Protein AF-A0AAU6ZPU9-F1 (afdb_monomer_lite)

Secondary structure (DSSP, 8-state):
---HHHHHHHHHHHHHHH--HHHHHHHHHHHHHHHHHHHHTT----HHHHHHHHHHHTHHHHHHHHHHHHTSSSHHHHHHTS-HHHHHHHIIIIIS---HHHHHHHHTS-HHHHHHHHHHHHHHHHHHHHHTT--GGGGG----

Sequence (144 aa):
MPSATDYQRLAIFLARRIGDMDYAQVLTTDTFRWAVSQAQAGIEIPFGALLAASARSAAIAIRDNDKALAEQVSMAGIIAALHPVEREVLRLIYWDQLSMGELADYLGCSISHAGALLDRAYGHAEDRAKNLGFSMEDSAHETP

Foldseek 3Di:
DDDPVLLVLQLQLQCVQLVDNVVSNVLSVVLVVVQVVCVVVVHHQQSLLSSLVSCVVRVVSSLVVLVVLLPDPDLSVLLSPDDPLLSVLCCCCPVSVDDLVSQCSNVVHDSVVSVVSPVVSVVSSQVSCVVVVHDPPVPPPDDD

Radius of gyration: 16.56 Å; chains: 1; bounding box: 37×42×42 Å

Structure (mmCIF, N/CA/C/O backbone):
data_AF-A0AAU6ZPU9-F1
#
_entry.id   AF-A0AAU6ZPU9-F1
#
loop_
_atom_site.group_PDB
_atom_site.id
_atom_site.type_symbol
_atom_site.label_atom_id
_atom_site.label_alt_id
_atom_site.label_comp_id
_atom_site.label_asym_id
_atom_site.label_entity_id
_atom_site.label_seq_id
_atom_site.pdbx_PDB_ins_code
_atom_site.Cartn_x
_atom_site.Cartn_y
_atom_site.Cartn_z
_atom_site.occupancy
_atom_site.B_iso_or_equiv
_atom_site.auth_seq_id
_atom_site.auth_comp_id
_atom_site.auth_asym_id
_atom_site.auth_atom_id
_atom_site.pdbx_PDB_model_num
ATOM 1 N N . MET A 1 1 ? -13.894 7.438 14.484 1.00 79.12 1 MET A N 1
ATOM 2 C CA . MET A 1 1 ? -14.757 6.676 13.546 1.00 79.12 1 MET A CA 1
ATOM 3 C C . MET A 1 1 ? -14.286 6.959 12.127 1.00 79.12 1 MET A C 1
ATOM 5 O O . MET A 1 1 ? -13.957 8.114 11.883 1.00 79.12 1 MET A O 1
ATOM 9 N N . PRO A 1 2 ? -14.259 5.962 11.224 1.00 85.06 2 PRO A N 1
ATOM 10 C CA . PRO A 1 2 ? -13.884 6.168 9.824 1.00 85.06 2 PRO A CA 1
ATOM 11 C C . PRO A 1 2 ? -14.804 7.191 9.147 1.00 85.06 2 PRO A C 1
ATOM 13 O O . PRO A 1 2 ? -16.023 7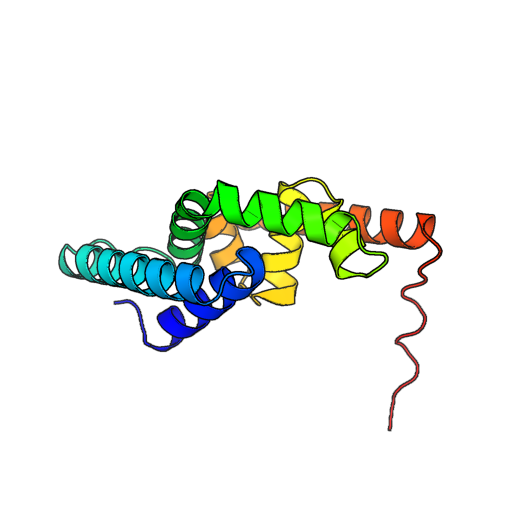.149 9.324 1.00 85.06 2 PRO A O 1
ATOM 16 N N . SER A 1 3 ? -14.222 8.116 8.392 1.00 92.25 3 SER A N 1
ATOM 17 C CA . SER A 1 3 ? -14.927 9.208 7.719 1.00 92.25 3 SER A CA 1
ATOM 18 C C . SER A 1 3 ? -15.332 8.852 6.283 1.00 92.25 3 SER A C 1
ATOM 20 O O . SER A 1 3 ? -14.848 7.884 5.695 1.00 92.25 3 SER A O 1
ATOM 22 N N . ALA A 1 4 ? -16.196 9.670 5.672 1.00 93.69 4 ALA A N 1
ATOM 23 C CA . ALA A 1 4 ? -16.496 9.561 4.240 1.00 93.69 4 ALA A CA 1
ATOM 24 C C . ALA A 1 4 ? -15.238 9.757 3.369 1.00 93.69 4 ALA A C 1
ATOM 26 O O . ALA A 1 4 ? -15.093 9.110 2.333 1.00 93.69 4 ALA A O 1
ATOM 27 N N . THR A 1 5 ? -14.304 10.599 3.818 1.00 95.19 5 THR A N 1
ATOM 28 C CA . THR A 1 5 ? -13.002 10.789 3.170 1.00 95.19 5 THR A CA 1
ATOM 29 C C . THR A 1 5 ? -12.174 9.504 3.202 1.00 95.19 5 THR A C 1
ATOM 31 O O . THR A 1 5 ? -11.586 9.134 2.188 1.00 95.19 5 THR A O 1
ATOM 34 N N . ASP A 1 6 ? -12.174 8.771 4.320 1.00 94.75 6 ASP A N 1
ATOM 35 C CA . ASP A 1 6 ? -11.448 7.497 4.431 1.00 94.75 6 ASP A CA 1
ATOM 36 C C . ASP A 1 6 ? -12.020 6.441 3.481 1.00 94.75 6 ASP A C 1
ATOM 38 O O . ASP A 1 6 ? -11.267 5.701 2.850 1.00 94.75 6 ASP A O 1
ATOM 42 N N . TYR A 1 7 ? -13.346 6.415 3.313 1.00 96.81 7 TYR A N 1
ATOM 43 C CA . TYR A 1 7 ? -13.996 5.550 2.328 1.00 96.81 7 TYR A CA 1
ATOM 44 C C . TYR A 1 7 ? -13.524 5.863 0.903 1.00 96.81 7 TYR A C 1
ATOM 46 O O . TYR A 1 7 ? -13.145 4.957 0.162 1.00 96.81 7 TYR A O 1
ATOM 54 N N . GLN A 1 8 ? -13.513 7.144 0.519 1.00 96.94 8 GLN A N 1
ATOM 55 C CA . GLN A 1 8 ? -13.078 7.570 -0.814 1.00 96.94 8 GLN A CA 1
ATOM 56 C C . GLN A 1 8 ? -11.606 7.231 -1.066 1.00 96.94 8 GLN A C 1
ATOM 58 O O . GLN A 1 8 ? -11.268 6.695 -2.122 1.00 96.94 8 GLN A O 1
ATOM 63 N N . ARG A 1 9 ? -10.734 7.493 -0.087 1.00 97.25 9 ARG A N 1
ATOM 64 C CA . ARG A 1 9 ? -9.305 7.167 -0.176 1.00 97.25 9 ARG A CA 1
ATOM 65 C C . ARG A 1 9 ? -9.084 5.658 -0.309 1.00 97.25 9 ARG A C 1
ATOM 67 O O . ARG A 1 9 ? -8.307 5.242 -1.162 1.00 97.25 9 ARG A O 1
ATOM 74 N N . LEU A 1 10 ? -9.807 4.840 0.461 1.00 97.62 10 LEU A N 1
ATOM 75 C CA . LEU A 1 10 ? -9.765 3.378 0.357 1.00 97.62 10 LEU A CA 1
ATOM 76 C C . LEU A 1 10 ? -10.268 2.873 -1.007 1.00 97.62 10 LEU A C 1
ATOM 78 O O . LEU A 1 10 ? -9.665 1.968 -1.583 1.00 97.62 10 LEU A O 1
ATOM 82 N N . ALA A 1 11 ? -11.345 3.458 -1.539 1.00 97.56 11 ALA A N 1
ATOM 83 C CA . ALA A 1 11 ? -11.879 3.114 -2.858 1.00 97.56 11 ALA A CA 1
ATOM 84 C C . ALA A 1 11 ? -10.852 3.362 -3.969 1.00 97.56 11 ALA A C 1
ATOM 86 O O . ALA A 1 11 ? -10.580 2.477 -4.778 1.00 97.56 11 ALA A O 1
ATOM 87 N N . ILE A 1 12 ? -10.230 4.545 -3.968 1.00 96.38 12 ILE A N 1
ATOM 88 C CA . ILE A 1 12 ? -9.194 4.916 -4.940 1.00 96.38 12 ILE A CA 1
ATOM 89 C C . ILE A 1 12 ? -7.972 4.000 -4.803 1.00 96.38 12 ILE A C 1
ATOM 91 O O . ILE A 1 12 ? -7.452 3.511 -5.808 1.00 96.38 12 ILE A O 1
ATOM 95 N N . PHE A 1 13 ? -7.539 3.737 -3.567 1.00 97.50 13 PHE A N 1
ATOM 96 C CA . PHE A 1 13 ? -6.418 2.850 -3.263 1.00 97.50 13 PHE A CA 1
ATOM 97 C C . PHE A 1 13 ? -6.615 1.448 -3.861 1.00 97.50 13 PHE A C 1
ATOM 99 O O . PHE A 1 13 ? -5.701 0.924 -4.506 1.00 97.50 13 PHE A O 1
ATOM 106 N N . LEU A 1 14 ? -7.798 0.850 -3.663 1.00 97.56 14 LEU A N 1
ATOM 107 C CA . LEU A 1 14 ? -8.117 -0.497 -4.144 1.00 97.56 14 LEU A CA 1
ATOM 108 C C . LEU A 1 14 ? -8.320 -0.528 -5.660 1.00 97.56 14 LEU A C 1
ATOM 110 O O . LEU A 1 14 ? -7.752 -1.396 -6.319 1.00 97.56 14 LEU A O 1
ATOM 114 N N . ALA A 1 15 ? -9.042 0.442 -6.225 1.00 95.56 15 ALA A N 1
ATOM 115 C CA . ALA A 1 15 ? -9.279 0.533 -7.666 1.00 95.56 15 ALA A CA 1
ATOM 116 C C . ALA A 1 15 ? -7.968 0.565 -8.468 1.00 95.56 15 ALA A C 1
ATOM 118 O O . ALA A 1 15 ? -7.803 -0.178 -9.435 1.00 95.56 15 ALA A O 1
ATOM 119 N N . ARG A 1 16 ? -6.990 1.366 -8.021 1.00 93.00 16 ARG A N 1
ATOM 120 C CA . ARG A 1 16 ? -5.677 1.487 -8.679 1.00 93.00 16 ARG A CA 1
ATOM 121 C C . ARG A 1 16 ? -4.854 0.202 -8.655 1.00 93.00 16 ARG A C 1
ATOM 123 O O . ARG A 1 16 ? -4.043 -0.011 -9.551 1.00 93.00 16 ARG A O 1
ATOM 130 N N . ARG A 1 17 ? -5.017 -0.626 -7.621 1.00 94.00 17 ARG A N 1
ATOM 131 C CA . ARG A 1 17 ? -4.213 -1.842 -7.432 1.00 94.00 17 ARG A CA 1
ATOM 132 C C . ARG A 1 17 ? -4.861 -3.073 -8.043 1.00 94.00 17 ARG A C 1
ATOM 134 O O . ARG A 1 17 ? -4.144 -3.913 -8.569 1.00 94.00 17 ARG A O 1
ATOM 141 N N . ILE A 1 18 ? -6.184 -3.176 -7.972 1.00 95.62 18 ILE A N 1
ATOM 142 C CA . ILE A 1 18 ? -6.939 -4.357 -8.401 1.00 95.62 18 ILE A CA 1
ATOM 143 C C . ILE A 1 18 ? -7.221 -4.327 -9.909 1.00 95.62 18 ILE A C 1
ATOM 145 O O . ILE A 1 18 ? -7.218 -5.380 -10.537 1.00 95.62 18 ILE A O 1
ATOM 149 N N . GLY A 1 19 ? -7.474 -3.153 -10.498 1.00 89.25 19 GLY A N 1
ATOM 150 C CA . GLY A 1 19 ? -7.832 -3.013 -11.918 1.00 89.25 19 GLY A CA 1
ATOM 151 C C . GLY A 1 19 ? -9.261 -3.463 -12.276 1.00 89.25 19 GLY A C 1
ATOM 152 O O . GLY A 1 19 ? -9.825 -2.969 -13.247 1.00 89.25 19 GLY A O 1
ATOM 153 N N . ASP A 1 20 ? -9.872 -4.334 -11.470 1.00 94.12 20 ASP A N 1
ATOM 154 C CA . ASP A 1 20 ? -11.298 -4.681 -11.493 1.00 94.12 20 ASP A CA 1
ATOM 155 C C . ASP A 1 20 ? -12.084 -3.758 -10.545 1.00 94.12 20 ASP A C 1
ATOM 157 O O . ASP A 1 20 ? -11.945 -3.822 -9.318 1.00 94.12 20 ASP A O 1
ATOM 161 N N . MET A 1 21 ? -12.898 -2.876 -11.129 1.00 94.69 21 MET A N 1
ATOM 162 C CA . MET A 1 21 ? -13.668 -1.869 -10.395 1.00 94.69 21 MET A CA 1
ATOM 163 C C . MET A 1 21 ? -14.786 -2.474 -9.545 1.00 94.69 21 MET A C 1
ATOM 165 O O . MET A 1 21 ? -15.037 -1.975 -8.446 1.00 94.69 21 MET A O 1
ATOM 169 N N . ASP A 1 22 ? -15.434 -3.540 -10.016 1.00 96.25 22 ASP A N 1
ATOM 170 C CA . ASP A 1 22 ? -16.529 -4.179 -9.284 1.00 96.25 22 ASP A CA 1
ATOM 171 C C . ASP A 1 22 ? -15.971 -4.898 -8.056 1.00 96.25 22 ASP A C 1
ATOM 173 O O . ASP A 1 22 ? -16.467 -4.721 -6.938 1.00 96.25 22 ASP A O 1
ATOM 177 N N . TYR A 1 23 ? -14.871 -5.638 -8.233 1.00 96.00 23 TYR A N 1
ATOM 178 C CA . TYR A 1 23 ? -14.206 -6.295 -7.113 1.00 96.00 23 TYR A CA 1
ATOM 179 C C . TYR A 1 23 ? -13.630 -5.285 -6.111 1.00 96.00 23 TYR A C 1
ATOM 181 O O . TYR A 1 23 ? -13.807 -5.448 -4.898 1.00 96.00 23 TYR A O 1
ATOM 189 N N . ALA A 1 24 ? -13.002 -4.205 -6.591 1.00 97.62 24 ALA A N 1
ATOM 190 C CA . ALA A 1 24 ? -12.512 -3.135 -5.727 1.00 97.62 24 ALA A CA 1
ATOM 191 C C . ALA A 1 24 ? -13.642 -2.515 -4.892 1.00 97.62 24 ALA A C 1
ATOM 193 O O . ALA A 1 24 ? -13.484 -2.356 -3.682 1.00 97.62 24 ALA A O 1
ATOM 194 N N . GLN A 1 25 ? -14.797 -2.237 -5.501 1.00 97.31 25 GLN A N 1
ATOM 195 C CA . GLN A 1 25 ? -15.945 -1.633 -4.827 1.00 97.31 25 GLN A CA 1
ATOM 196 C C . GLN A 1 25 ? -16.536 -2.535 -3.731 1.00 97.31 25 GLN A C 1
ATOM 198 O O . GLN A 1 25 ? -16.868 -2.056 -2.637 1.00 97.31 25 GLN A O 1
ATOM 203 N N . VAL A 1 26 ? -16.647 -3.842 -3.994 1.00 97.69 26 VAL A N 1
ATOM 204 C CA . VAL A 1 26 ? -17.069 -4.830 -2.986 1.00 97.69 26 VAL A CA 1
ATOM 205 C C . VAL A 1 26 ? -16.103 -4.814 -1.804 1.00 97.69 26 VAL A C 1
ATOM 207 O O . VAL A 1 26 ? -16.521 -4.633 -0.658 1.00 97.69 26 VAL A O 1
ATOM 210 N N . LEU A 1 27 ? -14.801 -4.906 -2.080 1.00 97.38 27 LEU A N 1
ATOM 211 C CA . LEU A 1 27 ? -13.792 -4.979 -1.032 1.00 97.38 27 LEU A CA 1
ATOM 212 C C . LEU A 1 27 ? -13.684 -3.680 -0.218 1.00 97.38 27 LEU A C 1
ATOM 214 O O . LEU A 1 27 ? -13.516 -3.744 1.003 1.00 97.38 27 LEU A O 1
ATOM 218 N N . THR A 1 28 ? -13.831 -2.510 -0.849 1.00 98.00 28 THR A N 1
ATOM 219 C CA . THR A 1 28 ? -13.943 -1.218 -0.150 1.00 98.00 28 THR A CA 1
ATOM 220 C C . THR A 1 28 ? -15.100 -1.241 0.839 1.00 98.00 28 THR A C 1
ATOM 222 O O . THR A 1 28 ? -14.926 -0.880 2.004 1.00 98.00 28 THR A O 1
ATOM 225 N N . THR A 1 29 ? -16.274 -1.689 0.390 1.00 97.81 29 THR A N 1
ATOM 226 C CA . THR A 1 29 ? -17.495 -1.713 1.204 1.00 97.81 29 THR A CA 1
ATOM 227 C C . THR A 1 29 ? -17.326 -2.614 2.425 1.00 97.81 29 THR A C 1
ATOM 229 O O . THR A 1 29 ? -17.630 -2.202 3.547 1.00 97.81 29 THR A O 1
ATOM 232 N N . ASP A 1 30 ? -16.799 -3.821 2.229 1.00 97.62 30 ASP A N 1
ATOM 233 C CA . ASP A 1 30 ? -16.630 -4.794 3.308 1.00 97.62 30 ASP A CA 1
ATOM 234 C C . ASP A 1 30 ? -15.544 -4.373 4.304 1.00 97.62 30 ASP A C 1
ATOM 236 O O . ASP A 1 30 ? -15.760 -4.418 5.518 1.00 97.62 30 ASP A O 1
ATOM 240 N N . THR A 1 31 ? -14.415 -3.870 3.803 1.00 97.12 31 THR A N 1
ATOM 241 C CA . THR A 1 31 ? -13.323 -3.338 4.630 1.00 97.12 31 THR A CA 1
ATOM 242 C C . THR A 1 31 ? -13.794 -2.154 5.475 1.00 97.12 31 THR A C 1
ATOM 244 O O . THR A 1 31 ? -13.501 -2.079 6.671 1.00 97.12 31 THR A O 1
ATOM 247 N N . PHE A 1 32 ? -14.557 -1.232 4.885 1.00 96.00 32 PHE A N 1
ATOM 248 C CA . PHE A 1 32 ? -15.060 -0.067 5.605 1.00 96.00 32 PHE A CA 1
ATOM 249 C C . PHE A 1 32 ? -16.112 -0.455 6.649 1.00 96.00 32 PHE A C 1
ATOM 251 O O . PHE A 1 32 ? -16.072 0.039 7.776 1.00 96.00 32 PHE A O 1
ATOM 258 N N . ARG A 1 33 ? -17.012 -1.396 6.324 1.00 96.00 33 ARG A N 1
ATOM 259 C CA . ARG A 1 33 ? -17.982 -1.944 7.286 1.00 96.00 33 ARG A CA 1
ATOM 260 C C . ARG A 1 33 ? -17.273 -2.580 8.481 1.00 96.00 33 ARG A C 1
ATOM 262 O O . ARG A 1 33 ? -17.671 -2.341 9.620 1.00 96.00 33 ARG A O 1
ATOM 269 N N . TRP A 1 34 ? -16.211 -3.346 8.232 1.00 95.88 34 TRP A N 1
ATOM 270 C CA . TRP A 1 34 ? -15.376 -3.904 9.292 1.00 95.88 34 TRP A CA 1
ATOM 271 C C . TRP A 1 34 ? -14.754 -2.802 10.161 1.00 95.88 34 TRP A C 1
ATOM 273 O O . TRP A 1 34 ? -14.900 -2.844 11.381 1.00 95.88 34 TRP A O 1
ATOM 283 N N . ALA A 1 35 ? -14.153 -1.768 9.566 1.00 95.56 35 ALA A N 1
ATOM 284 C CA . ALA A 1 35 ? -13.558 -0.659 10.317 1.00 95.56 35 ALA A CA 1
ATOM 285 C C . ALA A 1 35 ? -14.577 0.085 11.201 1.00 95.56 35 ALA A C 1
ATOM 287 O O . ALA A 1 35 ? -14.275 0.440 12.342 1.00 95.56 35 ALA A O 1
ATOM 288 N N . VAL A 1 36 ? -15.804 0.285 10.708 1.00 94.50 36 VAL A N 1
ATOM 289 C CA . VAL A 1 36 ? -16.906 0.865 11.494 1.00 94.50 36 VAL A CA 1
ATOM 290 C C . VAL A 1 36 ? -17.270 -0.034 12.677 1.00 94.50 36 VAL A C 1
ATOM 292 O O . VAL A 1 36 ? -17.421 0.470 13.790 1.00 94.50 36 VAL A O 1
ATOM 295 N N . SER A 1 37 ? -17.352 -1.352 12.468 1.00 95.69 37 SER A N 1
ATOM 296 C CA . SER A 1 37 ? -17.604 -2.323 13.542 1.00 95.69 37 SER A CA 1
ATOM 297 C C . SER A 1 37 ? -16.508 -2.295 14.613 1.00 95.69 37 SER A C 1
ATOM 299 O O . SER A 1 37 ? -16.813 -2.333 15.803 1.00 95.69 37 SER A O 1
ATOM 301 N N . GLN A 1 38 ? -15.235 -2.189 14.216 1.00 95.75 38 GLN A N 1
ATOM 302 C CA . GLN A 1 38 ? -14.119 -2.074 15.162 1.00 95.75 38 GLN A CA 1
ATOM 303 C C . GLN A 1 38 ? -14.215 -0.785 15.987 1.00 95.75 38 GLN A C 1
ATOM 305 O O . GLN A 1 38 ? -14.087 -0.825 17.210 1.00 95.75 38 GLN A O 1
ATOM 310 N N . ALA A 1 39 ? -14.532 0.342 15.343 1.00 94.00 39 ALA A N 1
ATOM 311 C CA . ALA A 1 39 ? -14.692 1.620 16.030 1.00 94.00 39 ALA A CA 1
ATOM 312 C C . ALA A 1 39 ? -15.855 1.605 17.039 1.00 94.00 39 ALA A C 1
ATOM 314 O O . ALA A 1 39 ? -15.743 2.196 18.111 1.00 94.00 39 ALA A O 1
ATOM 315 N N . GLN A 1 40 ? -16.953 0.904 16.734 1.00 94.00 40 GLN A N 1
ATOM 316 C CA . GLN A 1 40 ? -18.068 0.703 17.671 1.00 94.00 40 GLN A CA 1
ATOM 317 C C . GLN A 1 40 ? -17.669 -0.143 18.888 1.00 94.00 40 GLN A C 1
ATOM 319 O O . GLN A 1 40 ? -18.192 0.071 19.978 1.00 94.00 40 GLN A O 1
ATOM 324 N N . ALA A 1 41 ? -16.713 -1.058 18.721 1.00 95.50 41 ALA A N 1
ATOM 325 C CA . ALA A 1 41 ? -16.110 -1.822 1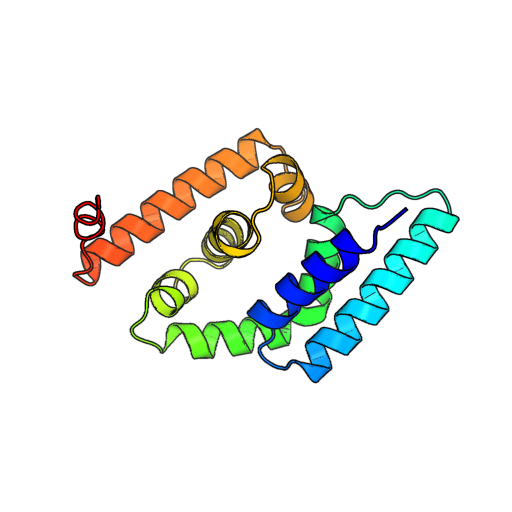9.810 1.00 95.50 41 ALA A CA 1
ATOM 326 C C . ALA A 1 41 ? -15.023 -1.041 20.582 1.00 95.50 41 ALA A C 1
ATOM 328 O O . ALA A 1 41 ? -14.361 -1.612 21.447 1.00 95.50 41 ALA A O 1
ATOM 329 N N . GLY A 1 42 ? -14.814 0.246 20.278 1.00 95.88 42 GLY A N 1
ATOM 330 C CA . GLY A 1 42 ? -13.790 1.082 20.913 1.00 95.88 42 GLY A CA 1
ATOM 331 C C . GLY A 1 42 ? -12.368 0.834 20.402 1.00 95.88 42 GLY A C 1
ATOM 332 O O . GLY A 1 42 ? -11.414 1.300 21.018 1.00 95.88 42 GLY A O 1
ATOM 333 N N . ILE A 1 43 ? -12.212 0.109 19.289 1.00 94.69 43 ILE A N 1
ATOM 334 C CA . ILE A 1 43 ? -10.917 -0.167 18.662 1.00 94.69 43 ILE A CA 1
ATOM 335 C C . ILE A 1 43 ? -10.730 0.803 17.497 1.00 94.69 43 ILE A C 1
ATOM 337 O O . ILE A 1 43 ? -11.415 0.714 16.476 1.00 94.69 43 ILE A O 1
ATOM 341 N N . GLU A 1 44 ? -9.785 1.727 17.639 1.00 91.25 44 GLU A N 1
ATOM 342 C CA . GLU A 1 44 ? -9.397 2.622 16.555 1.00 91.25 44 GLU A CA 1
ATOM 343 C C . GLU A 1 44 ? -8.384 1.936 15.635 1.00 91.25 44 GLU A C 1
ATOM 345 O O . GLU A 1 44 ? -7.375 1.395 16.087 1.00 91.25 44 GLU A O 1
ATOM 350 N N . ILE A 1 45 ? -8.673 1.943 14.334 1.00 93.94 45 ILE A N 1
ATOM 351 C CA . ILE A 1 45 ? -7.783 1.416 13.302 1.00 93.94 45 ILE A CA 1
ATOM 352 C C . ILE A 1 45 ? -7.197 2.614 12.551 1.00 93.94 45 ILE A C 1
ATOM 354 O O . ILE A 1 45 ? -7.956 3.309 11.868 1.00 93.94 45 ILE A O 1
ATOM 358 N N . PRO A 1 46 ? -5.879 2.862 12.647 1.00 95.38 46 PRO A N 1
ATOM 359 C CA . PRO A 1 46 ? -5.226 3.891 11.850 1.00 95.38 46 PRO A CA 1
ATOM 360 C C . PRO A 1 46 ? -5.435 3.647 10.354 1.00 95.38 46 PRO A C 1
ATOM 362 O O . PRO A 1 46 ? -5.482 2.500 9.898 1.00 95.38 46 PRO A O 1
ATOM 365 N N . PHE A 1 47 ? -5.537 4.720 9.570 1.00 96.00 47 PHE A N 1
ATOM 366 C CA . PHE A 1 47 ? -5.885 4.606 8.153 1.00 96.00 47 PHE A CA 1
ATOM 367 C C . PHE A 1 47 ? -4.868 3.770 7.355 1.00 96.00 47 PHE A C 1
ATOM 369 O O . PHE A 1 47 ? -5.263 2.916 6.563 1.00 96.00 47 PHE A O 1
ATOM 376 N N . GLY A 1 48 ? -3.565 3.914 7.623 1.00 97.00 48 GLY A N 1
ATOM 377 C CA . GLY A 1 48 ? -2.538 3.075 6.994 1.00 97.00 48 GLY A CA 1
ATOM 378 C C . GLY A 1 48 ? -2.719 1.581 7.286 1.00 97.00 48 GLY A C 1
ATOM 379 O O . GLY A 1 48 ? -2.630 0.749 6.381 1.00 97.00 48 GLY A O 1
ATOM 380 N N . ALA A 1 49 ? -3.080 1.228 8.522 1.00 96.50 49 ALA A N 1
ATOM 381 C CA . ALA A 1 49 ? -3.351 -0.157 8.906 1.00 96.50 49 ALA A CA 1
ATOM 382 C C . ALA A 1 49 ? -4.616 -0.720 8.227 1.00 96.50 49 ALA A C 1
ATOM 384 O O . ALA A 1 49 ? -4.653 -1.902 7.867 1.00 96.50 49 ALA A O 1
ATOM 385 N N . LEU A 1 50 ? -5.635 0.121 8.006 1.00 96.94 50 LEU A N 1
ATOM 386 C CA . LEU A 1 50 ? -6.832 -0.237 7.239 1.00 96.94 50 LEU A CA 1
ATOM 387 C C . LEU A 1 50 ? -6.481 -0.582 5.786 1.00 96.94 50 LEU A C 1
ATOM 389 O O . LEU A 1 50 ? -6.896 -1.626 5.275 1.00 96.94 50 LEU A O 1
ATOM 393 N N . LEU A 1 51 ? -5.673 0.264 5.142 1.00 97.81 51 LEU A N 1
ATOM 394 C CA . LEU A 1 51 ? -5.184 0.020 3.787 1.00 97.81 51 LEU A CA 1
ATOM 395 C C . LEU A 1 51 ? -4.391 -1.292 3.715 1.00 97.81 51 LEU A C 1
ATOM 397 O O . LEU A 1 51 ? -4.667 -2.117 2.844 1.00 97.81 51 LEU A O 1
ATOM 401 N N . ALA A 1 52 ? -3.491 -1.552 4.667 1.00 97.06 52 ALA A N 1
ATOM 402 C CA . ALA A 1 52 ? -2.710 -2.789 4.707 1.00 97.06 52 ALA A CA 1
ATOM 403 C C . ALA A 1 52 ? -3.592 -4.042 4.853 1.00 97.06 52 ALA A C 1
ATOM 405 O O . ALA A 1 52 ? -3.364 -5.056 4.188 1.00 97.06 52 ALA A O 1
ATOM 406 N N . ALA A 1 53 ? -4.633 -3.989 5.690 1.00 95.50 53 ALA A N 1
ATOM 407 C CA . ALA A 1 53 ? -5.592 -5.085 5.827 1.00 95.50 53 ALA A CA 1
ATOM 408 C C . ALA A 1 53 ? -6.361 -5.353 4.520 1.00 95.50 53 ALA A C 1
ATOM 410 O O . ALA A 1 53 ? -6.530 -6.512 4.124 1.00 95.50 53 ALA A O 1
ATOM 411 N N . SER A 1 54 ? -6.764 -4.289 3.822 1.00 96.81 54 SER A N 1
ATOM 412 C CA . SER A 1 54 ? -7.445 -4.392 2.529 1.00 96.81 54 SER A CA 1
ATOM 413 C C . SER A 1 54 ? -6.531 -4.959 1.434 1.00 96.81 54 SER A C 1
ATOM 415 O O . SER A 1 54 ? -6.927 -5.867 0.706 1.00 96.81 54 SER A O 1
ATOM 417 N N . ALA A 1 55 ? -5.267 -4.524 1.390 1.00 96.19 55 ALA A N 1
ATOM 418 C CA . ALA A 1 55 ? -4.273 -4.993 0.431 1.00 96.19 55 ALA A CA 1
ATOM 419 C C . ALA A 1 55 ? -3.967 -6.484 0.604 1.00 96.19 55 ALA A C 1
ATOM 421 O O . ALA A 1 55 ? -3.874 -7.212 -0.381 1.00 96.19 55 ALA A O 1
ATOM 422 N N . ARG A 1 56 ? -3.885 -6.971 1.852 1.00 94.94 56 ARG A N 1
ATOM 423 C CA . ARG A 1 56 ? -3.740 -8.410 2.133 1.00 94.94 56 ARG A CA 1
ATOM 424 C C . ARG A 1 56 ? -4.903 -9.225 1.571 1.00 94.94 56 ARG A C 1
ATOM 426 O O . ARG A 1 56 ? -4.675 -10.285 0.998 1.00 94.94 56 ARG A O 1
ATOM 433 N N . SER A 1 57 ? -6.126 -8.716 1.697 1.00 94.00 57 SER A N 1
ATOM 434 C CA . SER A 1 57 ? -7.329 -9.377 1.171 1.00 94.00 57 SER A CA 1
ATOM 435 C C . SER A 1 57 ? -7.370 -9.371 -0.365 1.00 94.00 57 SER A C 1
ATOM 437 O O . SER A 1 57 ? -7.889 -10.299 -0.978 1.00 94.00 57 SER A O 1
ATOM 439 N N . ALA A 1 58 ? -6.757 -8.366 -0.997 1.00 95.56 58 ALA A N 1
ATOM 440 C CA . ALA A 1 58 ? -6.657 -8.223 -2.449 1.00 95.56 58 ALA A CA 1
ATOM 441 C C . ALA A 1 58 ? -5.373 -8.808 -3.070 1.00 95.56 58 ALA A C 1
ATOM 443 O O . ALA A 1 58 ? -5.189 -8.693 -4.280 1.00 95.56 58 ALA A O 1
ATOM 444 N N . ALA A 1 59 ? -4.480 -9.426 -2.288 1.00 95.06 59 ALA A N 1
ATOM 445 C CA . ALA A 1 59 ? -3.090 -9.678 -2.688 1.00 95.06 59 ALA A CA 1
ATOM 446 C C . ALA A 1 59 ? -2.923 -10.411 -4.032 1.00 95.06 59 ALA A C 1
ATOM 448 O O . ALA A 1 59 ? -1.991 -10.119 -4.780 1.00 95.06 59 ALA A O 1
ATOM 449 N N . ILE A 1 60 ? -3.826 -11.344 -4.353 1.00 95.19 60 ILE A N 1
ATOM 450 C CA . ILE A 1 60 ? -3.807 -12.072 -5.630 1.00 95.19 60 ILE A CA 1
ATOM 451 C C . ILE A 1 60 ? -4.096 -11.121 -6.797 1.00 95.19 60 ILE A C 1
ATOM 453 O O . ILE A 1 60 ? -3.280 -11.026 -7.707 1.00 95.19 60 ILE A O 1
ATOM 457 N N . ALA A 1 61 ? -5.199 -10.371 -6.735 1.00 95.50 61 ALA A N 1
ATOM 458 C CA . ALA A 1 61 ? -5.581 -9.440 -7.794 1.00 95.50 61 ALA A CA 1
ATOM 459 C C . ALA A 1 61 ? -4.543 -8.323 -7.981 1.00 95.50 61 ALA A C 1
ATOM 461 O O . ALA A 1 61 ? -4.192 -7.987 -9.109 1.00 95.50 61 ALA A O 1
ATOM 462 N N . ILE A 1 62 ? -3.984 -7.808 -6.878 1.00 95.56 62 ILE A N 1
ATOM 463 C CA . ILE A 1 62 ? -2.902 -6.814 -6.920 1.00 95.56 62 ILE A CA 1
ATOM 464 C C . ILE A 1 62 ? -1.683 -7.374 -7.654 1.00 95.56 62 ILE A C 1
ATOM 466 O O . ILE A 1 62 ? -1.121 -6.710 -8.521 1.00 95.56 62 ILE A O 1
ATOM 470 N N . ARG A 1 63 ? -1.274 -8.605 -7.330 1.00 93.88 63 ARG A N 1
ATOM 471 C CA . ARG A 1 63 ? -0.121 -9.247 -7.968 1.00 93.88 63 ARG A CA 1
ATOM 472 C C . ARG A 1 63 ? -0.348 -9.477 -9.461 1.00 93.88 63 ARG A C 1
ATOM 474 O O . ARG A 1 63 ? 0.583 -9.295 -10.243 1.00 93.88 63 ARG A O 1
ATOM 481 N N . ASP A 1 64 ? -1.550 -9.888 -9.847 1.00 94.50 64 ASP A N 1
ATOM 482 C CA . ASP A 1 64 ? -1.875 -10.165 -11.245 1.00 94.50 64 ASP A CA 1
ATOM 483 C C . ASP A 1 64 ? -1.883 -8.868 -12.072 1.00 94.50 64 ASP A C 1
ATOM 485 O O . ASP A 1 64 ? -1.280 -8.819 -13.147 1.00 94.50 64 ASP A O 1
ATOM 489 N N . ASN A 1 65 ? -2.448 -7.786 -11.527 1.00 93.12 65 ASN A N 1
ATOM 490 C CA . ASN A 1 65 ? -2.395 -6.460 -12.145 1.00 93.12 65 ASN A CA 1
ATOM 491 C C . ASN A 1 65 ? -0.959 -5.899 -12.199 1.00 93.12 65 ASN A C 1
ATOM 493 O O . ASN A 1 65 ? -0.538 -5.363 -13.222 1.00 93.12 65 ASN A O 1
ATOM 497 N N . ASP A 1 66 ? -0.163 -6.079 -11.139 1.00 93.00 66 ASP A N 1
ATOM 498 C CA . ASP A 1 66 ? 1.250 -5.674 -11.114 1.00 93.00 66 ASP A CA 1
ATOM 499 C C . ASP A 1 66 ? 2.073 -6.372 -12.196 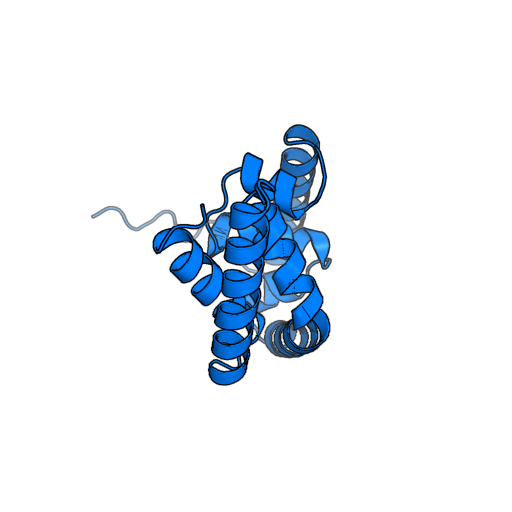1.00 93.00 66 ASP A C 1
ATOM 501 O O . ASP A 1 66 ? 2.916 -5.739 -12.833 1.00 93.00 66 ASP A O 1
ATOM 505 N N . LYS A 1 67 ? 1.816 -7.663 -12.430 1.00 92.06 67 LYS A N 1
ATOM 506 C CA . LYS A 1 67 ? 2.468 -8.412 -13.504 1.00 92.06 67 LYS A CA 1
ATOM 507 C C . LYS A 1 67 ? 2.103 -7.839 -14.875 1.00 92.06 67 LYS A C 1
ATOM 509 O O . LYS A 1 67 ? 2.998 -7.620 -15.684 1.00 92.06 67 LYS A O 1
ATOM 514 N N . ALA A 1 68 ? 0.823 -7.551 -15.107 1.00 90.75 68 ALA A N 1
ATOM 515 C CA . ALA A 1 68 ? 0.362 -6.960 -16.361 1.00 90.75 68 ALA A CA 1
ATOM 516 C C . ALA A 1 68 ? 0.943 -5.551 -16.595 1.00 90.75 68 ALA A C 1
ATOM 518 O O . ALA A 1 68 ? 1.292 -5.200 -17.721 1.00 90.75 68 ALA A O 1
ATOM 519 N N . LEU A 1 69 ? 1.091 -4.745 -15.538 1.00 89.75 69 LEU A N 1
ATOM 520 C CA . LEU A 1 69 ? 1.716 -3.420 -15.611 1.00 89.75 69 LEU A CA 1
ATOM 521 C C . LEU A 1 69 ? 3.220 -3.499 -15.890 1.00 89.75 69 LEU A C 1
ATOM 523 O O . LEU A 1 69 ? 3.732 -2.691 -16.659 1.00 89.75 69 LEU A O 1
ATOM 527 N N . ALA A 1 70 ? 3.931 -4.460 -15.293 1.00 88.19 70 ALA A N 1
ATOM 528 C CA . ALA A 1 70 ? 5.378 -4.614 -15.463 1.00 88.19 70 ALA A CA 1
ATOM 529 C C . ALA A 1 70 ? 5.798 -4.954 -16.907 1.00 88.19 70 ALA A C 1
ATOM 531 O O . ALA A 1 70 ? 6.945 -4.717 -17.279 1.00 88.19 70 ALA A O 1
ATOM 532 N N . GLU A 1 71 ? 4.882 -5.483 -17.722 1.00 87.94 71 GLU A N 1
ATOM 533 C CA . GLU A 1 71 ? 5.103 -5.760 -19.148 1.00 87.94 71 GLU A CA 1
ATOM 534 C C . GLU A 1 71 ? 4.992 -4.494 -20.027 1.00 87.94 71 GLU A C 1
ATOM 536 O O . GLU A 1 71 ? 5.365 -4.516 -21.201 1.00 87.94 71 GLU A O 1
ATOM 541 N N . GLN A 1 72 ? 4.516 -3.371 -19.477 1.00 85.31 72 GLN A N 1
ATOM 542 C CA . GLN A 1 72 ? 4.326 -2.119 -20.211 1.00 85.31 72 GLN A CA 1
ATOM 543 C C . GLN A 1 72 ? 5.589 -1.249 -20.204 1.00 85.31 72 GLN A C 1
ATOM 545 O O . GLN A 1 72 ? 6.224 -1.042 -19.169 1.00 85.31 72 GLN A O 1
ATOM 550 N N . VAL A 1 73 ? 5.907 -0.635 -21.347 1.00 79.69 73 VAL A N 1
ATOM 551 C CA . VAL A 1 73 ? 6.970 0.379 -21.454 1.00 79.69 73 VAL A CA 1
ATOM 552 C C . VAL A 1 73 ? 6.418 1.739 -21.013 1.00 79.69 73 VAL A C 1
ATOM 554 O O . VAL A 1 73 ? 6.096 2.600 -21.826 1.00 79.69 73 VAL A O 1
ATOM 557 N N . SER A 1 74 ? 6.232 1.910 -19.705 1.00 82.94 74 SER A N 1
ATOM 558 C CA . SER A 1 74 ? 5.690 3.129 -19.093 1.00 82.94 74 SER A CA 1
ATOM 559 C C . SER A 1 74 ? 6.305 3.374 -17.713 1.00 82.94 74 SER A C 1
ATOM 561 O O . SER A 1 74 ? 6.862 2.459 -17.108 1.00 82.94 74 SER A O 1
ATOM 563 N N . MET A 1 75 ? 6.156 4.586 -17.164 1.00 80.56 75 MET A N 1
ATOM 564 C CA . MET A 1 75 ? 6.562 4.881 -15.779 1.00 80.56 75 MET A CA 1
ATOM 565 C C . MET A 1 75 ? 5.890 3.928 -14.775 1.00 80.56 75 MET A C 1
ATOM 567 O O . MET A 1 75 ? 6.524 3.450 -13.835 1.00 80.56 75 MET A O 1
ATOM 571 N N . ALA A 1 76 ? 4.619 3.582 -15.010 1.00 83.19 76 ALA A N 1
ATOM 572 C CA . ALA A 1 76 ? 3.906 2.601 -14.197 1.00 83.19 76 ALA A CA 1
ATOM 573 C C . ALA A 1 76 ? 4.543 1.204 -14.289 1.00 83.19 76 ALA A C 1
ATOM 575 O O . ALA A 1 76 ? 4.650 0.532 -13.265 1.00 83.19 76 ALA A O 1
ATOM 576 N N . GLY A 1 77 ? 5.019 0.798 -15.471 1.00 86.19 77 GLY A N 1
ATOM 577 C CA . GLY A 1 77 ? 5.757 -0.451 -15.670 1.00 86.19 77 GLY A CA 1
ATOM 578 C C . GLY A 1 77 ? 7.144 -0.456 -15.022 1.00 86.19 77 GLY A C 1
ATOM 579 O O . GLY A 1 77 ? 7.534 -1.452 -14.412 1.00 86.19 77 GLY A O 1
ATOM 580 N N . ILE A 1 78 ? 7.862 0.675 -15.049 1.00 85.81 78 ILE A N 1
ATOM 581 C CA . ILE A 1 78 ? 9.145 0.841 -1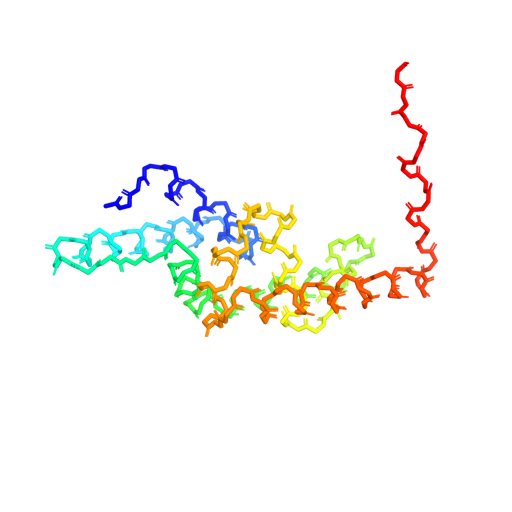4.342 1.00 85.81 78 ILE A CA 1
ATOM 582 C C . ILE A 1 78 ? 8.952 0.622 -12.841 1.00 85.81 78 ILE A C 1
ATOM 584 O O . ILE A 1 78 ? 9.655 -0.204 -12.258 1.00 85.81 78 ILE A O 1
ATOM 588 N N . ILE A 1 79 ? 7.976 1.314 -12.242 1.00 88.12 79 ILE A N 1
ATOM 589 C CA . ILE A 1 79 ? 7.635 1.185 -10.819 1.00 88.12 79 ILE A CA 1
ATOM 590 C C . ILE A 1 79 ? 7.120 -0.232 -10.516 1.00 88.12 79 ILE A C 1
ATOM 592 O O . ILE A 1 79 ? 7.470 -0.808 -9.487 1.00 88.12 79 ILE A O 1
ATOM 596 N N . ALA A 1 80 ? 6.324 -0.831 -11.411 1.00 88.88 80 ALA A N 1
ATOM 597 C CA . ALA A 1 80 ? 5.809 -2.192 -11.252 1.00 88.88 80 ALA A CA 1
ATOM 598 C C . ALA A 1 80 ? 6.926 -3.247 -11.171 1.00 88.88 80 ALA A C 1
ATOM 600 O O . ALA A 1 80 ? 6.816 -4.203 -10.400 1.00 88.88 80 ALA A O 1
ATOM 601 N N . ALA A 1 81 ? 8.017 -3.037 -11.909 1.00 88.25 81 ALA A N 1
ATOM 602 C CA . ALA A 1 81 ? 9.166 -3.933 -11.965 1.00 88.25 81 ALA A CA 1
ATOM 603 C C . ALA A 1 81 ? 10.168 -3.779 -10.801 1.00 88.25 81 ALA A C 1
ATOM 605 O O . ALA A 1 81 ? 11.146 -4.527 -10.746 1.00 88.25 81 ALA A O 1
ATOM 606 N N . LEU A 1 82 ? 9.957 -2.830 -9.882 1.00 91.69 82 LEU A N 1
ATOM 607 C CA . LEU A 1 82 ? 10.754 -2.717 -8.656 1.00 91.69 82 LEU A CA 1
ATOM 608 C C . LEU A 1 82 ? 10.445 -3.857 -7.675 1.00 91.69 82 LEU A C 1
ATOM 610 O O . LEU A 1 82 ? 9.450 -4.579 -7.806 1.00 91.69 82 LEU A O 1
ATOM 614 N N . HIS A 1 83 ? 11.290 -3.998 -6.649 1.00 93.31 83 HIS A N 1
ATOM 615 C CA . HIS A 1 83 ? 11.027 -4.933 -5.560 1.00 93.31 83 HIS A CA 1
ATOM 616 C C . HIS A 1 83 ? 9.663 -4.614 -4.906 1.00 93.31 83 HIS A C 1
ATOM 618 O O . HIS A 1 83 ? 9.358 -3.433 -4.723 1.00 93.31 83 HIS A O 1
ATOM 624 N N . PRO A 1 84 ? 8.841 -5.614 -4.512 1.00 93.00 84 PRO A N 1
ATOM 625 C CA . PRO A 1 84 ? 7.463 -5.376 -4.065 1.00 93.00 84 PRO A CA 1
ATOM 626 C C . PRO A 1 84 ? 7.312 -4.309 -2.976 1.00 93.00 84 PRO A C 1
ATOM 628 O O . PRO A 1 84 ? 6.401 -3.493 -3.041 1.00 93.00 84 PRO A O 1
ATOM 631 N N . VAL A 1 85 ? 8.230 -4.282 -2.006 1.00 93.75 85 VAL A N 1
ATOM 632 C CA . VAL A 1 85 ? 8.223 -3.282 -0.924 1.00 93.75 85 VAL A CA 1
ATOM 633 C C . VAL A 1 85 ? 8.519 -1.875 -1.447 1.00 93.75 85 VAL A C 1
ATOM 635 O O . VAL A 1 85 ? 7.845 -0.929 -1.065 1.00 93.75 85 VAL A O 1
ATOM 638 N N . GLU A 1 86 ? 9.499 -1.728 -2.335 1.00 95.69 86 GLU A N 1
ATOM 639 C CA . GLU A 1 86 ? 9.918 -0.427 -2.874 1.00 95.69 86 GLU A CA 1
ATOM 640 C C . GLU A 1 86 ? 8.839 0.156 -3.785 1.00 95.69 86 GLU A C 1
ATOM 642 O O . GLU A 1 86 ? 8.461 1.319 -3.646 1.00 95.69 86 GLU A O 1
ATOM 647 N N . ARG A 1 87 ? 8.275 -0.695 -4.650 1.00 95.12 87 ARG A N 1
ATOM 648 C CA . ARG A 1 87 ? 7.096 -0.380 -5.454 1.00 95.12 87 ARG A CA 1
ATOM 649 C C . ARG A 1 87 ? 5.964 0.145 -4.582 1.00 95.12 87 ARG A C 1
ATOM 651 O O . ARG A 1 87 ? 5.397 1.192 -4.879 1.00 95.12 87 ARG A O 1
ATOM 658 N N . GLU A 1 88 ? 5.624 -0.589 -3.527 1.00 95.50 88 GLU A N 1
ATOM 659 C CA . GLU A 1 88 ? 4.483 -0.242 -2.689 1.00 95.50 88 GLU A CA 1
ATOM 660 C C . GLU A 1 88 ? 4.712 1.075 -1.939 1.00 95.50 88 GLU A C 1
ATOM 662 O O . GLU A 1 88 ? 3.832 1.930 -1.944 1.00 95.50 88 GLU A O 1
ATOM 667 N N . VAL A 1 89 ? 5.909 1.299 -1.387 1.00 96.94 89 VAL A N 1
ATOM 668 C CA . VAL A 1 89 ? 6.263 2.556 -0.704 1.00 96.94 89 VAL A CA 1
ATOM 669 C C . VAL A 1 89 ? 6.124 3.767 -1.631 1.00 96.94 89 VAL A C 1
ATOM 671 O O . VAL A 1 89 ? 5.507 4.762 -1.249 1.00 96.94 89 VAL A O 1
ATOM 674 N N . LEU A 1 90 ? 6.630 3.678 -2.866 1.00 95.69 90 LEU A N 1
ATOM 675 C CA . LEU A 1 90 ? 6.506 4.767 -3.838 1.00 95.69 90 LEU A CA 1
ATOM 676 C C . LEU A 1 90 ? 5.045 5.041 -4.202 1.00 95.69 90 LEU A C 1
ATOM 678 O O . LEU A 1 90 ? 4.629 6.196 -4.251 1.00 95.69 90 LEU A O 1
ATOM 682 N N . ARG A 1 91 ? 4.240 3.998 -4.425 1.00 95.00 91 ARG A N 1
ATOM 683 C CA . ARG A 1 91 ? 2.817 4.163 -4.759 1.00 95.00 91 ARG A CA 1
ATOM 684 C C . ARG A 1 91 ? 2.028 4.788 -3.613 1.00 95.00 91 ARG A C 1
ATOM 686 O O . ARG A 1 91 ? 1.244 5.703 -3.849 1.00 95.00 91 ARG A O 1
ATOM 693 N N . LEU A 1 92 ? 2.269 4.345 -2.381 1.00 96.94 92 LEU A N 1
ATOM 694 C CA . LEU A 1 92 ? 1.602 4.882 -1.193 1.00 96.94 92 LEU A CA 1
ATOM 695 C C . LEU A 1 92 ? 1.871 6.379 -1.008 1.00 96.94 92 LEU A C 1
ATOM 697 O O . LEU A 1 92 ? 0.946 7.135 -0.720 1.00 96.94 92 LEU A O 1
ATOM 701 N N . ILE A 1 93 ? 3.114 6.819 -1.206 1.00 96.88 93 ILE A N 1
ATOM 702 C CA . ILE A 1 93 ? 3.481 8.232 -1.054 1.00 96.88 93 ILE A CA 1
ATOM 703 C C . ILE A 1 93 ? 3.043 9.061 -2.262 1.00 96.88 93 ILE A C 1
ATOM 705 O O . ILE A 1 93 ? 2.365 10.071 -2.096 1.00 96.88 93 ILE A O 1
ATOM 709 N N . TYR A 1 94 ? 3.394 8.653 -3.481 1.00 92.50 94 TYR A N 1
ATOM 710 C CA . TYR A 1 94 ? 3.220 9.508 -4.658 1.00 92.50 94 TYR A CA 1
ATOM 711 C C . TYR A 1 94 ? 1.855 9.371 -5.329 1.00 92.50 94 TYR A C 1
ATOM 713 O O . TYR A 1 94 ? 1.354 10.345 -5.885 1.00 92.50 94 TYR A O 1
ATOM 721 N N . TRP A 1 95 ? 1.235 8.189 -5.308 1.00 91.88 95 TRP A N 1
ATOM 722 C CA . TRP A 1 95 ? -0.091 8.011 -5.907 1.00 91.88 95 TRP A CA 1
ATOM 723 C C . TRP A 1 95 ? -1.183 8.221 -4.870 1.00 91.88 95 TRP A C 1
ATOM 725 O O . TRP A 1 95 ? -2.134 8.969 -5.114 1.00 91.88 95 TRP A O 1
ATOM 735 N N . ASP A 1 96 ? -1.063 7.571 -3.716 1.00 95.25 96 ASP A N 1
ATOM 736 C CA . ASP A 1 96 ? -2.112 7.576 -2.692 1.00 95.25 96 ASP A CA 1
ATOM 737 C C . ASP A 1 96 ? -1.965 8.706 -1.668 1.00 95.25 96 ASP A C 1
ATOM 739 O O . ASP A 1 96 ? -2.872 8.913 -0.861 1.00 95.25 96 ASP A O 1
ATOM 743 N N . GLN A 1 97 ? -0.875 9.480 -1.753 1.00 95.31 97 GLN A N 1
ATOM 744 C CA . GLN A 1 97 ? -0.632 10.675 -0.944 1.00 95.31 97 GLN A CA 1
ATOM 745 C C . GLN A 1 97 ? -0.731 10.401 0.563 1.00 95.31 97 GLN A C 1
ATOM 747 O O . GLN A 1 97 ? -1.301 11.194 1.316 1.00 95.31 97 GLN A O 1
ATOM 752 N N . LEU A 1 98 ? -0.209 9.257 1.014 1.00 97.62 98 LEU A N 1
ATOM 753 C CA . LEU A 1 98 ? -0.103 8.973 2.442 1.00 97.62 98 LEU A CA 1
ATOM 754 C C . LEU A 1 98 ? 0.901 9.922 3.098 1.00 97.62 98 LEU A C 1
ATOM 756 O O . LEU A 1 98 ? 1.977 10.202 2.569 1.00 97.62 98 LEU A O 1
ATOM 760 N N . SER A 1 99 ? 0.571 10.354 4.310 1.00 97.25 99 SER A N 1
ATOM 761 C CA . SER A 1 99 ? 1.555 10.936 5.216 1.00 97.25 99 SER A CA 1
ATOM 762 C C . SER A 1 99 ? 2.579 9.883 5.656 1.00 97.25 99 SER A C 1
ATOM 764 O O . SER A 1 99 ? 2.322 8.679 5.622 1.00 97.25 99 SER A O 1
ATOM 766 N N . MET A 1 100 ? 3.736 10.325 6.156 1.00 97.69 100 MET A N 1
ATOM 767 C CA . MET A 1 100 ? 4.756 9.398 6.662 1.00 97.69 100 MET A CA 1
ATOM 768 C C . MET A 1 100 ? 4.258 8.560 7.857 1.00 97.69 100 MET A C 1
ATOM 770 O O . MET A 1 100 ? 4.690 7.423 8.031 1.00 97.69 100 MET A O 1
ATOM 774 N N . GLY A 1 101 ? 3.331 9.097 8.661 1.00 98.19 101 GLY A N 1
ATOM 775 C CA . GLY A 1 101 ? 2.674 8.351 9.739 1.00 98.19 101 GLY A CA 1
ATOM 776 C C . GLY A 1 101 ? 1.795 7.222 9.202 1.00 98.19 101 GLY A C 1
ATOM 777 O O . GLY A 1 101 ? 1.957 6.076 9.602 1.00 98.19 101 GLY A O 1
ATOM 778 N N . GLU A 1 102 ? 0.943 7.515 8.217 1.00 98.25 102 GLU A N 1
ATOM 779 C CA . GLU A 1 102 ? 0.108 6.492 7.576 1.00 98.25 102 GLU A CA 1
ATOM 780 C C . GLU A 1 102 ? 0.948 5.452 6.822 1.00 98.25 102 GLU A C 1
ATOM 782 O O . GLU A 1 102 ? 0.594 4.274 6.807 1.00 98.25 102 GLU A O 1
ATOM 787 N N . LEU A 1 103 ? 2.071 5.852 6.212 1.00 98.38 103 LEU A N 1
ATOM 788 C CA . LEU A 1 103 ? 3.009 4.908 5.602 1.00 98.38 103 LEU A CA 1
ATOM 789 C C . LEU A 1 103 ? 3.600 3.965 6.660 1.00 98.38 103 LEU A C 1
ATOM 791 O O . LEU A 1 103 ? 3.658 2.756 6.443 1.00 98.38 103 LEU A O 1
ATOM 795 N N . ALA A 1 104 ? 4.017 4.500 7.808 1.00 98.25 104 ALA A N 1
ATOM 796 C CA . ALA A 1 104 ? 4.538 3.704 8.914 1.00 98.25 104 ALA A CA 1
ATOM 797 C C . ALA A 1 104 ? 3.481 2.724 9.457 1.00 98.25 104 ALA A C 1
ATOM 799 O O . ALA A 1 104 ? 3.785 1.544 9.642 1.00 98.25 104 ALA A O 1
ATOM 800 N N . ASP A 1 105 ? 2.231 3.177 9.609 1.00 98.12 105 ASP A N 1
ATOM 801 C CA . ASP A 1 105 ? 1.095 2.333 10.000 1.00 98.12 105 ASP A CA 1
ATOM 802 C C . ASP A 1 105 ? 0.839 1.210 8.986 1.00 98.12 105 ASP A C 1
ATOM 804 O O . ASP A 1 105 ? 0.608 0.063 9.372 1.00 98.12 105 ASP A O 1
ATOM 808 N N . TYR A 1 106 ? 0.899 1.521 7.686 1.00 98.12 106 TYR A N 1
ATOM 809 C CA . TYR A 1 106 ? 0.722 0.542 6.611 1.00 98.12 106 TYR A CA 1
ATOM 810 C C . TYR A 1 106 ? 1.803 -0.542 6.643 1.00 98.12 106 TYR A C 1
ATOM 812 O O . TYR A 1 106 ? 1.513 -1.733 6.525 1.00 98.12 106 TYR A O 1
ATOM 820 N N . LEU A 1 107 ? 3.059 -0.126 6.810 1.00 96.94 107 LEU A N 1
ATOM 821 C CA . LEU A 1 107 ? 4.214 -1.021 6.850 1.00 96.94 107 LEU A CA 1
ATOM 822 C C . LEU A 1 107 ? 4.352 -1.755 8.193 1.00 96.94 107 LEU A C 1
ATOM 824 O O . LEU A 1 107 ? 5.111 -2.720 8.278 1.00 96.94 107 LEU A O 1
ATOM 828 N N . GLY A 1 108 ? 3.650 -1.308 9.239 1.00 97.00 108 GLY A N 1
ATOM 829 C CA . GLY A 1 108 ? 3.791 -1.830 10.597 1.00 97.00 108 GLY A CA 1
ATOM 830 C C . GLY A 1 108 ? 5.167 -1.540 11.205 1.00 97.00 108 GLY A C 1
ATOM 831 O O . GLY A 1 108 ? 5.717 -2.383 11.914 1.00 97.00 108 GLY A O 1
ATOM 832 N N . CYS A 1 109 ? 5.755 -0.381 10.893 1.00 97.62 109 CYS A N 1
ATOM 833 C CA . CYS A 1 109 ? 7.104 -0.003 11.321 1.00 97.62 109 CYS A CA 1
ATOM 834 C C . CYS A 1 109 ? 7.149 1.423 11.899 1.00 97.62 109 CYS A C 1
ATOM 836 O O . CYS A 1 109 ? 6.125 2.078 12.061 1.00 97.62 109 CYS A O 1
ATOM 838 N N . SER A 1 110 ? 8.341 1.907 12.266 1.00 98.12 110 SER A N 1
ATOM 839 C CA . SER A 1 110 ? 8.510 3.291 12.723 1.00 98.12 110 SER A CA 1
ATOM 840 C C . SER A 1 110 ? 8.577 4.272 11.548 1.00 98.12 110 SER A C 1
ATOM 842 O O . SER A 1 110 ? 9.055 3.930 10.468 1.00 98.12 110 SER A O 1
ATOM 844 N N . ILE A 1 111 ? 8.199 5.532 11.790 1.00 98.12 111 ILE A N 1
ATOM 845 C CA . ILE A 1 111 ? 8.313 6.637 10.818 1.00 98.12 111 ILE A CA 1
ATOM 846 C C . ILE A 1 111 ? 9.732 6.746 10.240 1.00 98.12 111 ILE A C 1
ATOM 848 O O . ILE A 1 111 ? 9.898 6.891 9.032 1.00 98.12 111 ILE A O 1
ATOM 852 N N . SER A 1 112 ? 10.770 6.626 11.075 1.00 98.06 112 SER A N 1
ATOM 853 C CA . SER A 1 112 ? 12.164 6.679 10.614 1.00 98.06 112 SER A CA 1
ATOM 854 C C . SER A 1 112 ? 12.520 5.517 9.683 1.00 98.06 112 SER A C 1
ATOM 856 O O . SER A 1 112 ? 13.262 5.707 8.723 1.00 98.06 112 SER A O 1
ATOM 858 N N . HIS A 1 113 ? 11.991 4.316 9.943 1.00 97.94 113 HIS A N 1
ATOM 859 C CA . HIS A 1 113 ? 12.212 3.162 9.074 1.00 97.94 113 HIS A CA 1
ATOM 860 C C . HIS A 1 113 ? 11.458 3.301 7.746 1.00 97.94 113 HIS A C 1
ATOM 862 O O . HIS A 1 113 ? 12.023 3.010 6.694 1.00 97.94 113 HIS A 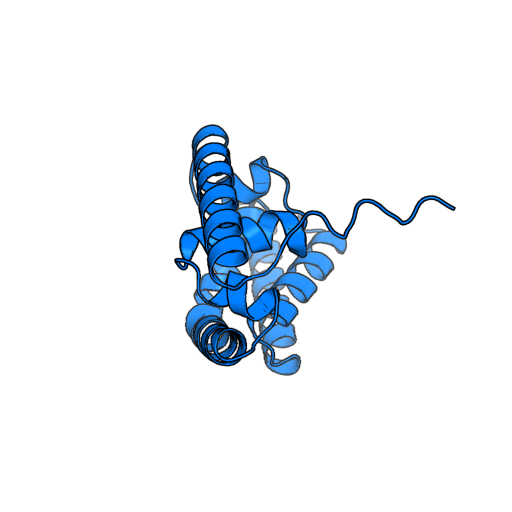O 1
ATOM 868 N N . ALA A 1 114 ? 10.218 3.797 7.785 1.00 98.00 114 ALA A N 1
ATOM 869 C CA . ALA A 1 114 ? 9.440 4.116 6.592 1.00 98.00 114 ALA A CA 1
ATOM 870 C C . ALA A 1 114 ? 10.157 5.147 5.701 1.00 98.00 114 ALA A C 1
ATOM 872 O O . ALA A 1 114 ? 10.264 4.936 4.495 1.00 98.00 114 ALA A O 1
ATOM 873 N N . GLY A 1 115 ? 10.730 6.200 6.298 1.00 97.94 115 GLY A N 1
ATOM 874 C CA . GLY A 1 115 ? 11.536 7.195 5.581 1.00 97.94 115 GLY A CA 1
ATOM 875 C C . GLY A 1 115 ? 12.767 6.587 4.905 1.00 97.94 115 GLY A C 1
ATOM 876 O O . GLY A 1 115 ? 12.965 6.768 3.709 1.00 97.94 115 GLY A O 1
ATOM 877 N N . ALA A 1 116 ? 13.532 5.762 5.626 1.00 98.06 116 ALA A N 1
ATOM 878 C CA . ALA A 1 116 ? 14.698 5.085 5.053 1.00 98.06 116 ALA A CA 1
ATOM 879 C C . ALA A 1 116 ? 14.340 4.115 3.907 1.00 98.06 116 ALA A C 1
ATOM 881 O O . 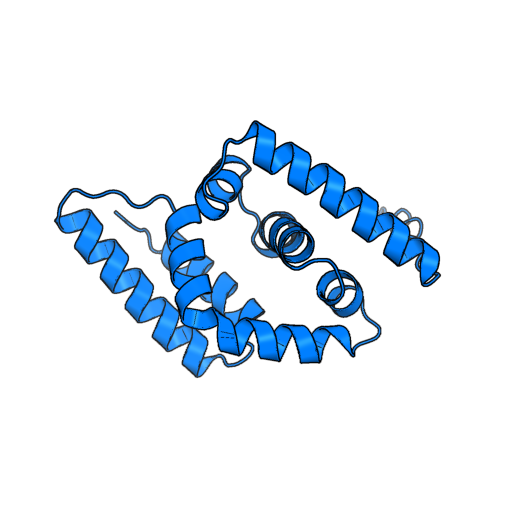ALA A 1 116 ? 15.132 3.926 2.980 1.00 98.06 116 ALA A O 1
ATOM 882 N N . LEU A 1 117 ? 13.163 3.479 3.963 1.00 97.06 117 LEU A N 1
ATOM 883 C CA . LEU A 1 117 ? 12.651 2.654 2.866 1.00 97.06 117 LEU A CA 1
ATOM 884 C C . LEU A 1 117 ? 12.250 3.499 1.654 1.00 97.06 117 LEU A C 1
ATOM 886 O O . LEU A 1 117 ? 12.527 3.082 0.531 1.00 97.06 117 LEU A O 1
ATOM 890 N N . LEU A 1 118 ? 11.637 4.667 1.868 1.00 97.56 118 LEU A N 1
ATOM 891 C CA . LEU A 1 118 ? 11.282 5.593 0.792 1.00 97.56 118 LEU A CA 1
ATOM 892 C C . LEU A 1 118 ? 12.525 6.109 0.066 1.00 97.56 118 LEU A C 1
ATOM 894 O O . LEU A 1 118 ? 12.573 6.025 -1.159 1.00 97.56 118 LEU A O 1
ATOM 898 N N . ASP A 1 119 ? 13.542 6.558 0.804 1.00 97.19 119 ASP A N 1
ATOM 899 C CA . ASP A 1 119 ? 14.793 7.058 0.220 1.00 97.19 119 ASP A CA 1
ATOM 900 C C . ASP A 1 119 ? 15.468 5.985 -0.648 1.00 97.19 119 ASP A C 1
ATOM 902 O O . ASP A 1 119 ? 15.905 6.247 -1.771 1.00 97.19 119 ASP A O 1
ATOM 906 N N . ARG A 1 120 ? 15.496 4.736 -0.161 1.00 96.38 120 ARG A N 1
ATOM 907 C CA . ARG A 1 120 ? 16.031 3.596 -0.917 1.00 96.38 120 ARG A CA 1
ATOM 908 C C . ARG A 1 120 ? 15.210 3.302 -2.170 1.00 96.38 120 ARG A C 1
ATOM 910 O O . ARG A 1 120 ? 15.781 3.112 -3.241 1.00 96.38 120 ARG A O 1
ATOM 917 N N . ALA A 1 121 ? 13.885 3.255 -2.035 1.00 95.69 121 ALA A N 1
ATOM 918 C CA . ALA A 1 121 ? 12.988 2.983 -3.149 1.00 95.69 121 ALA A CA 1
ATOM 919 C C . ALA A 1 121 ? 13.122 4.048 -4.246 1.00 95.69 121 ALA A C 1
ATOM 921 O O . ALA A 1 121 ? 13.151 3.706 -5.428 1.00 95.69 121 ALA A O 1
ATOM 922 N N . TYR A 1 122 ? 13.265 5.317 -3.855 1.00 94.31 122 TYR A N 1
ATOM 923 C CA . TYR A 1 122 ? 13.501 6.425 -4.774 1.00 94.31 122 TYR A CA 1
ATOM 924 C C . TYR A 1 122 ? 14.822 6.261 -5.536 1.00 94.31 122 TYR A C 1
ATOM 926 O O . TYR A 1 122 ? 14.815 6.303 -6.764 1.00 94.31 122 TYR A O 1
ATOM 934 N N . GLY A 1 123 ? 15.930 5.978 -4.838 1.00 94.00 123 GLY A N 1
ATOM 935 C CA . GLY A 1 123 ? 17.228 5.748 -5.484 1.00 94.00 123 GLY A CA 1
ATOM 936 C C . GLY A 1 123 ? 17.196 4.599 -6.501 1.00 94.00 123 GLY A C 1
ATOM 937 O O . GLY A 1 123 ? 17.654 4.751 -7.630 1.00 94.00 123 GLY A O 1
ATOM 938 N N . HIS A 1 124 ? 16.565 3.471 -6.157 1.00 93.44 124 HIS A N 1
ATOM 939 C CA . HIS A 1 124 ? 16.424 2.344 -7.089 1.00 93.44 124 HIS A CA 1
ATOM 940 C C . HIS A 1 124 ? 15.521 2.658 -8.288 1.00 93.44 124 HIS A C 1
ATOM 942 O O . HIS A 1 124 ? 15.787 2.192 -9.400 1.00 93.44 124 HIS A O 1
ATOM 948 N N . ALA A 1 125 ? 14.448 3.428 -8.085 1.00 90.19 125 ALA A N 1
ATOM 949 C CA . ALA A 1 125 ? 13.590 3.871 -9.177 1.00 90.19 125 ALA A CA 1
ATOM 950 C C . ALA A 1 125 ? 14.351 4.785 -10.146 1.00 90.19 125 ALA A C 1
ATOM 952 O O . ALA A 1 125 ? 14.257 4.600 -11.360 1.00 90.19 125 ALA A O 1
ATOM 953 N N . GLU A 1 126 ? 15.142 5.718 -9.614 1.00 90.12 126 GLU A N 1
ATOM 954 C CA . GLU A 1 126 ? 15.974 6.635 -10.390 1.00 90.12 126 GLU A CA 1
ATOM 955 C C . GLU A 1 126 ? 17.046 5.885 -11.195 1.00 90.12 126 GLU A C 1
ATOM 957 O O . GLU A 1 126 ? 17.154 6.073 -12.409 1.00 90.12 126 GLU A O 1
ATOM 962 N N . ASP A 1 127 ? 17.788 4.977 -10.557 1.00 90.56 127 ASP A N 1
ATOM 963 C CA . ASP A 1 127 ? 18.799 4.150 -11.226 1.00 90.56 127 ASP A CA 1
ATOM 964 C C . ASP A 1 127 ? 18.180 3.297 -12.339 1.00 90.56 127 ASP A C 1
ATOM 966 O O . ASP A 1 127 ? 18.729 3.174 -13.439 1.00 90.56 127 ASP A O 1
ATOM 970 N N . ARG A 1 128 ? 16.999 2.721 -12.088 1.00 87.81 128 ARG A N 1
ATOM 971 C CA . ARG A 1 128 ? 16.275 1.934 -13.089 1.00 87.81 128 ARG A CA 1
ATOM 972 C C . ARG A 1 128 ? 15.805 2.793 -14.261 1.00 87.81 128 ARG A C 1
ATOM 974 O O . ARG A 1 128 ? 15.934 2.351 -15.402 1.00 87.81 128 ARG A O 1
ATOM 981 N N . ALA A 1 129 ? 15.277 3.986 -13.999 1.00 86.06 129 ALA A N 1
ATOM 982 C CA . ALA A 1 129 ? 14.855 4.918 -15.039 1.00 86.06 129 ALA A CA 1
ATOM 983 C C . ALA A 1 129 ? 16.037 5.307 -15.942 1.00 86.06 129 ALA A C 1
ATOM 985 O O . ALA A 1 129 ? 15.946 5.159 -17.163 1.00 86.06 129 ALA A O 1
ATOM 986 N N . LYS A 1 130 ? 17.181 5.666 -15.341 1.00 87.69 130 LYS A N 1
ATOM 987 C CA . LYS A 1 130 ? 18.428 5.976 -16.060 1.00 87.69 130 LYS A CA 1
ATOM 988 C C . LYS A 1 130 ? 18.891 4.814 -16.938 1.00 87.69 130 LYS A C 1
ATOM 990 O O . LYS A 1 130 ? 19.185 5.011 -18.114 1.00 87.69 130 LYS A O 1
ATOM 995 N N . ASN A 1 131 ? 18.893 3.592 -16.402 1.00 87.19 131 ASN A N 1
ATOM 996 C CA . ASN A 1 131 ? 19.296 2.392 -17.145 1.00 87.19 131 ASN A CA 1
ATOM 997 C C . ASN A 1 131 ? 18.388 2.076 -18.344 1.00 87.19 131 ASN A C 1
ATOM 999 O O . ASN A 1 131 ? 18.819 1.413 -19.285 1.00 87.19 131 ASN A O 1
ATOM 1003 N N . LEU A 1 132 ? 17.139 2.542 -18.321 1.00 84.38 132 LEU A N 1
ATOM 1004 C CA . LEU A 1 132 ? 16.175 2.385 -19.410 1.00 84.38 132 LEU A CA 1
ATOM 1005 C C . LEU A 1 132 ? 16.153 3.587 -20.371 1.00 84.38 132 LEU A C 1
ATOM 1007 O O . LEU A 1 132 ? 15.331 3.616 -21.282 1.00 84.38 132 LEU A O 1
ATOM 1011 N N . GLY A 1 133 ? 17.051 4.561 -20.190 1.00 83.38 133 GLY A N 1
ATOM 1012 C CA . GLY A 1 133 ? 17.150 5.748 -21.039 1.00 83.38 133 GLY A CA 1
ATOM 1013 C C . GLY A 1 133 ? 16.110 6.830 -20.738 1.00 83.38 133 GLY A C 1
ATOM 1014 O O . GLY A 1 133 ? 15.966 7.759 -21.529 1.00 83.38 133 GLY A O 1
ATOM 1015 N N . PHE A 1 134 ? 15.396 6.739 -19.613 1.00 74.19 134 PHE A N 1
ATOM 1016 C CA . PHE A 1 134 ? 14.517 7.809 -19.148 1.00 74.19 134 PHE A CA 1
ATOM 1017 C C . PHE A 1 134 ? 15.345 8.827 -18.356 1.00 74.19 134 PHE A C 1
ATOM 1019 O O . PHE A 1 134 ? 15.869 8.505 -17.288 1.00 74.19 134 PHE A O 1
ATOM 1026 N N . SER A 1 135 ? 15.457 10.057 -18.866 1.00 65.56 135 SER A N 1
ATOM 1027 C CA . SER A 1 135 ? 15.984 11.183 -18.090 1.00 65.56 135 SER A CA 1
ATOM 1028 C C . SER A 1 135 ? 14.832 11.889 -17.375 1.00 65.56 135 SER A C 1
ATOM 1030 O O . SER A 1 135 ? 13.880 12.327 -18.013 1.00 65.56 135 SER A O 1
ATOM 1032 N N . MET A 1 136 ? 14.913 12.011 -16.049 1.00 55.41 136 MET A N 1
ATOM 1033 C CA . MET A 1 136 ? 13.959 12.792 -15.241 1.00 55.41 136 MET A CA 1
ATOM 1034 C C . MET A 1 136 ? 14.181 14.317 -15.383 1.00 55.41 136 MET A C 1
ATOM 1036 O O . MET A 1 136 ? 13.466 15.104 -14.765 1.00 55.41 136 MET A O 1
ATOM 1040 N N . GLU A 1 137 ? 15.165 14.744 -16.186 1.00 52.41 137 GLU A N 1
ATOM 1041 C CA . GLU A 1 137 ? 15.532 16.156 -16.379 1.00 52.41 137 GLU A CA 1
ATOM 1042 C C . GLU A 1 137 ? 14.601 16.923 -17.344 1.00 52.41 137 GLU A C 1
ATOM 1044 O O . GLU A 1 137 ? 14.642 18.151 -17.362 1.00 52.41 137 GLU A O 1
ATOM 1049 N N . ASP A 1 138 ? 13.703 16.255 -18.080 1.00 43.31 138 ASP A N 1
ATOM 1050 C CA . ASP A 1 138 ? 12.828 16.916 -19.073 1.00 43.31 138 ASP A CA 1
ATOM 1051 C C . ASP A 1 138 ? 11.592 17.630 -18.485 1.00 43.31 138 ASP A C 1
ATOM 1053 O O . ASP A 1 138 ? 10.865 18.317 -19.198 1.00 43.31 138 ASP A O 1
ATOM 1057 N N . SER A 1 139 ? 11.348 17.540 -17.174 1.00 43.97 139 SER A N 1
ATOM 1058 C CA . SER A 1 139 ? 10.193 18.188 -16.517 1.00 43.97 139 SER A CA 1
ATOM 1059 C C . SER A 1 139 ? 10.452 19.615 -15.996 1.00 43.97 139 SER A C 1
ATOM 1061 O O . SER A 1 139 ? 9.587 20.190 -15.339 1.00 43.97 139 SER A O 1
ATOM 1063 N N . ALA A 1 140 ? 11.618 20.213 -16.271 1.00 41.72 140 ALA A N 1
ATOM 1064 C CA . ALA A 1 140 ? 11.982 21.551 -15.775 1.00 41.72 140 ALA A CA 1
ATOM 1065 C C . ALA A 1 140 ? 11.677 22.716 -16.748 1.00 41.72 140 ALA A C 1
ATOM 1067 O O . ALA A 1 140 ? 12.080 23.854 -16.492 1.00 41.72 140 ALA A O 1
ATOM 1068 N N . HIS A 1 141 ? 10.953 22.473 -17.845 1.00 37.91 141 HIS A N 1
ATOM 1069 C CA . HIS A 1 141 ? 10.547 23.517 -18.792 1.00 37.91 141 HIS A CA 1
ATOM 1070 C C . HIS A 1 141 ? 9.041 23.530 -19.066 1.00 37.91 141 HIS A C 1
ATOM 1072 O O . HIS A 1 141 ? 8.603 23.430 -20.201 1.00 37.91 141 HIS A O 1
ATOM 1078 N N . GLU A 1 142 ? 8.248 23.757 -18.022 1.00 38.88 142 GLU A N 1
ATOM 1079 C CA . GLU A 1 142 ? 6.963 24.448 -18.162 1.00 38.88 142 GLU A CA 1
ATOM 1080 C C . GLU A 1 142 ? 6.802 25.419 -16.986 1.00 38.88 142 GLU A C 1
ATOM 1082 O O . GLU A 1 142 ? 6.289 25.089 -15.919 1.00 38.88 142 GLU A O 1
ATOM 1087 N N . THR A 1 143 ? 7.287 26.642 -17.194 1.00 38.00 143 THR A N 1
ATOM 1088 C CA . THR A 1 143 ? 6.851 27.823 -16.442 1.00 38.00 143 THR A CA 1
ATOM 1089 C C . THR A 1 143 ? 6.025 28.666 -17.420 1.00 38.00 143 THR A C 1
ATOM 1091 O O . THR A 1 143 ? 6.491 28.839 -18.549 1.00 38.00 143 THR A O 1
ATOM 1094 N N . PRO A 1 144 ? 4.819 29.138 -17.049 1.00 47.09 144 PRO A N 1
ATOM 1095 C CA . PRO A 1 144 ? 3.979 29.957 -17.926 1.00 47.09 144 PRO A CA 1
ATOM 1096 C C . PRO A 1 144 ? 4.610 31.307 -18.288 1.00 47.09 144 PRO A C 1
ATOM 1098 O O . PRO A 1 144 ? 5.407 31.835 -17.475 1.00 47.09 144 PRO A O 1
#

pLDDT: mean 90.58, std 13.06, range [37.91, 98.38]